Protein AF-A0A4Y2QSP5-F1 (afdb_monomer)

Secondary structure (DSSP, 8-state):
------SS-GGGB-TTT--B--TTTEEEPPHHHHHHHHHHHS-----TTSTTS--EEEGGGGSPP---TTS---PPPS--------------PPP--------------PPPPHHHHHHHHHHHHHHHHHHHHHHHHTTS--

Foldseek 3Di:
DPDDDDPDFLQLAALPPRDGADPVFKDFDDVVNQVVCCLQVVDGPPDCVPRRHHRIHGNVSVDDDPDDPVRDDRDPDPDPDPPPVDDDDDDDDDDDPPPPPDDPDPDDPDDDDPVRVVVVVVVVVVVVVVVVVVVVVVVPPD

Sequence (142 aa):
MAPRGCVISPDNFCFICDEYTVKSQERNISDFVKKVYFAYFKLKLGDQDKPWAPHKVCRRSIGPVPHTSEIPVPHPSSSLDDIRSDSEDGDTLPHQDASSSDFSVDEEPQPFSQSELNNQVRDLGEKELTQFLQRGKSRFLQ

Mean predicted aligned error: 19.17 Å

Structure (mmCIF, N/CA/C/O backbone):
data_AF-A0A4Y2QSP5-F1
#
_entry.id   AF-A0A4Y2QSP5-F1
#
loop_
_atom_site.group_PDB
_atom_site.id
_atom_site.type_symbol
_atom_site.label_atom_id
_atom_site.label_alt_id
_atom_site.label_comp_id
_atom_site.label_asym_id
_atom_site.label_entity_id
_atom_site.label_seq_id
_atom_site.pdbx_PDB_ins_code
_atom_site.Cartn_x
_atom_site.Cartn_y
_atom_site.Cartn_z
_atom_site.occupancy
_atom_site.B_iso_or_equiv
_atom_site.auth_seq_id
_atom_site.auth_comp_id
_atom_site.auth_asym_id
_atom_site.auth_atom_id
_atom_site.pdbx_PDB_model_num
ATOM 1 N N . MET A 1 1 ? 14.867 17.742 -20.351 1.00 57.53 1 MET A N 1
ATOM 2 C CA . MET A 1 1 ? 15.390 16.567 -19.617 1.00 57.53 1 MET A CA 1
ATOM 3 C C . MET A 1 1 ? 14.302 15.506 -19.579 1.00 57.53 1 MET A C 1
ATOM 5 O O . MET A 1 1 ? 13.191 15.852 -19.206 1.00 57.53 1 MET A O 1
ATOM 9 N N . ALA A 1 2 ? 14.581 14.260 -19.968 1.00 62.44 2 ALA A N 1
ATOM 10 C CA . ALA A 1 2 ? 13.648 13.163 -19.704 1.00 62.44 2 ALA A CA 1
ATOM 11 C C . ALA A 1 2 ? 13.689 12.819 -18.201 1.00 62.44 2 ALA A C 1
ATOM 13 O O . ALA A 1 2 ? 14.790 12.794 -17.636 1.00 62.44 2 ALA A O 1
ATOM 14 N N . PRO A 1 3 ? 12.541 12.587 -17.542 1.00 79.44 3 PRO A N 1
ATOM 15 C CA . PRO A 1 3 ? 12.525 12.196 -16.140 1.00 79.44 3 PRO A CA 1
ATOM 16 C C . PRO A 1 3 ? 13.259 10.861 -15.973 1.00 79.44 3 PRO A C 1
ATOM 18 O O . PRO A 1 3 ? 13.065 9.924 -16.749 1.00 79.44 3 PRO A O 1
ATOM 21 N N . ARG A 1 4 ? 14.139 10.781 -14.972 1.00 81.44 4 ARG A N 1
ATOM 22 C CA . ARG A 1 4 ? 14.751 9.514 -14.564 1.00 81.44 4 ARG A CA 1
ATOM 23 C C . ARG A 1 4 ? 13.645 8.700 -13.889 1.00 81.44 4 ARG A C 1
ATOM 25 O O . ARG A 1 4 ? 13.200 9.066 -12.809 1.00 81.44 4 ARG A O 1
ATOM 32 N N . GLY A 1 5 ? 13.148 7.666 -14.563 1.00 79.25 5 GLY A N 1
ATOM 33 C CA . GLY A 1 5 ? 12.150 6.753 -14.007 1.00 79.25 5 GLY A CA 1
ATOM 34 C C . GLY A 1 5 ? 12.810 5.592 -13.267 1.00 79.25 5 GLY A C 1
ATOM 35 O O . GLY A 1 5 ? 13.855 5.101 -13.699 1.00 79.25 5 GLY A O 1
ATOM 36 N N . CYS A 1 6 ? 12.198 5.139 -12.172 1.00 81.50 6 CYS A N 1
ATOM 37 C CA . CYS A 1 6 ? 12.578 3.884 -11.529 1.00 81.50 6 CYS A CA 1
ATOM 38 C C . CYS A 1 6 ? 12.366 2.721 -12.506 1.00 81.50 6 CYS A C 1
ATOM 40 O O . CYS A 1 6 ? 11.297 2.583 -13.097 1.00 81.50 6 CYS A O 1
ATOM 42 N N . VAL A 1 7 ? 13.387 1.877 -12.673 1.00 85.94 7 VAL A N 1
ATOM 43 C CA . VAL A 1 7 ? 13.300 0.667 -13.514 1.00 85.94 7 VAL A CA 1
ATOM 44 C C . VAL A 1 7 ? 12.438 -0.400 -12.838 1.00 85.94 7 VAL A C 1
ATOM 46 O O . VAL A 1 7 ? 11.757 -1.179 -13.502 1.00 85.94 7 VAL A O 1
ATOM 49 N N . ILE A 1 8 ? 12.472 -0.433 -11.506 1.00 86.81 8 ILE A N 1
ATOM 50 C CA . ILE A 1 8 ? 11.723 -1.382 -10.691 1.00 86.81 8 ILE A CA 1
ATOM 51 C C . ILE A 1 8 ? 10.396 -0.732 -10.301 1.00 86.81 8 ILE A C 1
ATOM 53 O O . ILE A 1 8 ? 10.374 0.367 -9.752 1.00 86.81 8 ILE A O 1
ATOM 57 N N . SER A 1 9 ? 9.300 -1.428 -10.598 1.00 90.00 9 SER A N 1
ATOM 58 C CA . SER A 1 9 ? 7.958 -1.020 -10.184 1.00 90.00 9 SER A CA 1
ATOM 59 C C . SER A 1 9 ? 7.822 -1.088 -8.657 1.00 90.00 9 SER A C 1
ATOM 61 O O . SER A 1 9 ? 8.229 -2.106 -8.086 1.00 90.00 9 SER A O 1
ATOM 63 N N . PRO A 1 10 ? 7.214 -0.085 -7.996 1.00 91.12 10 PRO A N 1
ATOM 64 C CA . PRO A 1 10 ? 6.948 -0.141 -6.556 1.00 91.12 10 PRO A CA 1
ATOM 65 C C . PRO A 1 10 ? 5.989 -1.280 -6.186 1.00 91.12 10 PRO A C 1
ATOM 67 O O . PRO A 1 10 ? 6.100 -1.856 -5.111 1.00 91.12 10 PRO A O 1
ATOM 70 N N . ASP A 1 11 ? 5.119 -1.689 -7.111 1.00 92.25 11 ASP A N 1
ATOM 71 C CA . ASP A 1 11 ? 4.184 -2.805 -6.921 1.00 92.25 11 ASP A CA 1
ATOM 72 C C . ASP A 1 11 ? 4.866 -4.177 -6.810 1.00 92.25 11 ASP A C 1
ATOM 74 O O . ASP A 1 11 ? 4.223 -5.144 -6.412 1.00 92.25 11 ASP A O 1
ATOM 78 N N . ASN A 1 12 ? 6.163 -4.270 -7.126 1.00 92.19 12 ASN A N 1
ATOM 79 C CA . ASN A 1 12 ? 6.932 -5.485 -6.868 1.00 92.19 12 ASN A CA 1
ATOM 80 C C . ASN A 1 12 ? 7.164 -5.708 -5.365 1.00 92.19 12 ASN A C 1
ATOM 82 O O . ASN A 1 12 ? 7.559 -6.808 -4.985 1.00 92.19 12 ASN A O 1
ATOM 86 N N . PHE A 1 13 ? 6.951 -4.702 -4.516 1.00 92.44 13 PHE A N 1
ATOM 87 C CA . PHE A 1 13 ? 7.142 -4.780 -3.071 1.00 92.44 13 PHE A CA 1
ATOM 88 C C . PHE A 1 13 ? 5.798 -4.792 -2.339 1.00 92.44 13 PHE A C 1
ATOM 90 O O . PHE A 1 13 ? 4.808 -4.206 -2.779 1.00 92.44 13 PHE A O 1
ATOM 97 N N . CYS A 1 14 ? 5.749 -5.482 -1.203 1.00 92.56 14 CYS A N 1
ATOM 98 C CA . CYS A 1 14 ? 4.577 -5.492 -0.340 1.00 92.56 14 CYS A CA 1
ATOM 99 C C . CYS A 1 14 ? 4.540 -4.217 0.497 1.00 92.56 14 CYS A C 1
ATOM 101 O O . CYS A 1 14 ? 5.457 -3.982 1.271 1.00 92.56 14 CYS A O 1
ATOM 103 N N . PHE A 1 15 ? 3.431 -3.482 0.474 1.00 92.12 15 PHE A N 1
ATOM 104 C CA . PHE A 1 15 ? 3.282 -2.279 1.295 1.00 92.12 15 PHE A CA 1
ATOM 105 C C . PHE A 1 15 ? 3.490 -2.531 2.803 1.00 92.12 15 PHE A C 1
ATOM 107 O O . PHE A 1 15 ? 4.018 -1.685 3.510 1.00 92.12 15 PHE A O 1
ATOM 114 N N . ILE A 1 16 ? 3.051 -3.684 3.321 1.00 89.50 16 ILE A N 1
ATOM 115 C CA . ILE A 1 16 ? 3.047 -3.943 4.773 1.00 89.50 16 ILE A CA 1
ATOM 116 C C . ILE A 1 16 ? 4.408 -4.412 5.288 1.00 89.50 16 ILE A C 1
ATOM 118 O O . ILE A 1 16 ? 4.803 -4.028 6.382 1.00 89.50 16 ILE A O 1
ATOM 122 N N . CYS A 1 17 ? 5.079 -5.302 4.555 1.00 89.81 17 CYS A N 1
ATOM 123 C CA . CYS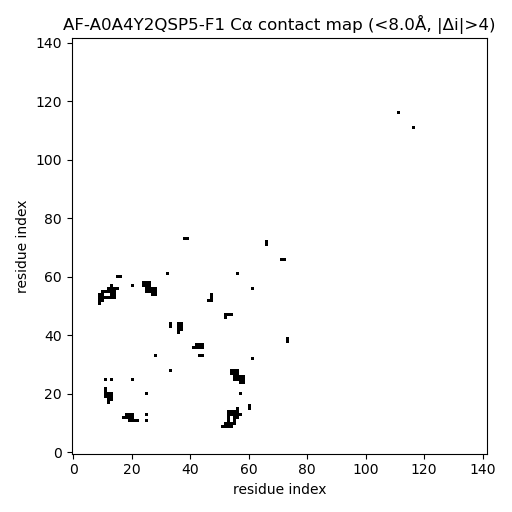 A 1 17 ? 6.322 -5.924 5.021 1.00 89.81 17 CYS A CA 1
ATOM 124 C C . CYS A 1 17 ? 7.563 -5.459 4.258 1.00 89.81 17 CYS A C 1
ATOM 126 O O . CYS A 1 17 ? 8.648 -5.916 4.583 1.00 89.81 17 CYS A O 1
ATOM 128 N N . ASP A 1 18 ? 7.399 -4.605 3.245 1.00 90.19 18 ASP A N 1
ATOM 129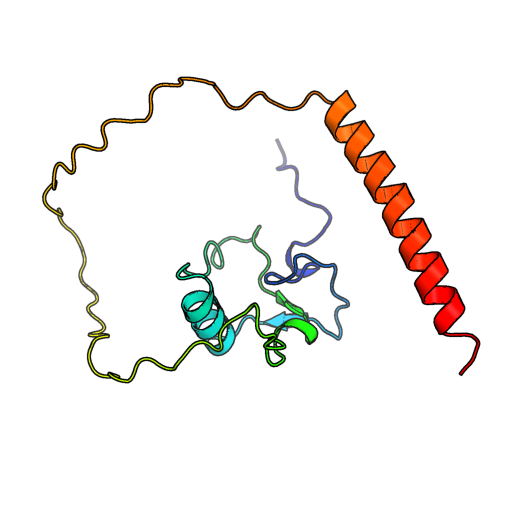 C CA . ASP A 1 18 ? 8.467 -4.060 2.393 1.00 90.19 18 ASP A CA 1
ATOM 130 C C . ASP A 1 18 ? 9.328 -5.122 1.674 1.00 90.19 18 ASP A C 1
ATOM 132 O O . ASP A 1 18 ? 10.393 -4.858 1.126 1.00 90.19 18 ASP A O 1
ATOM 136 N N . GLU A 1 19 ? 8.849 -6.368 1.632 1.00 91.69 19 GLU A N 1
ATOM 137 C CA . GLU A 1 19 ? 9.537 -7.470 0.964 1.00 91.69 19 GLU A CA 1
ATOM 138 C C . GLU A 1 19 ? 9.161 -7.547 -0.517 1.00 91.69 19 GLU A C 1
ATOM 140 O O . GLU A 1 19 ? 8.018 -7.276 -0.905 1.00 91.69 19 GLU A O 1
ATOM 145 N N . TYR A 1 20 ? 10.106 -8.019 -1.336 1.00 91.88 20 TYR A N 1
ATOM 146 C CA . TYR A 1 20 ? 9.845 -8.366 -2.729 1.00 91.88 20 TYR A CA 1
ATOM 147 C C . TYR A 1 20 ? 8.764 -9.447 -2.829 1.00 91.88 20 TYR A C 1
ATOM 149 O O . TYR A 1 20 ? 8.807 -10.491 -2.173 1.00 91.88 20 TYR A O 1
ATOM 157 N N . THR A 1 21 ? 7.805 -9.218 -3.713 1.00 89.69 21 THR A N 1
ATOM 158 C CA . THR A 1 21 ? 6.661 -10.089 -3.932 1.00 89.69 21 THR A CA 1
ATOM 159 C C . THR A 1 21 ? 6.735 -10.740 -5.299 1.00 89.69 21 THR A C 1
ATOM 161 O O . THR A 1 21 ? 7.094 -10.140 -6.308 1.00 89.69 21 THR A O 1
ATOM 164 N N . VAL A 1 22 ? 6.401 -12.027 -5.336 1.00 88.81 22 VAL A N 1
ATOM 165 C CA . VAL A 1 22 ? 6.220 -12.739 -6.599 1.00 88.81 22 VAL A CA 1
ATOM 166 C C . VAL A 1 22 ? 4.828 -12.401 -7.126 1.00 88.81 22 VAL A C 1
ATOM 168 O O . VAL A 1 22 ? 3.866 -12.492 -6.364 1.00 88.81 22 VAL A O 1
ATOM 171 N N . LYS A 1 23 ? 4.692 -12.132 -8.430 1.00 84.94 23 LYS A N 1
ATOM 172 C CA . LYS A 1 23 ? 3.418 -11.756 -9.082 1.00 84.94 23 LYS A CA 1
ATOM 173 C C . LYS A 1 23 ? 2.206 -12.625 -8.721 1.00 84.94 23 LYS A C 1
ATOM 175 O O . LYS A 1 23 ? 1.083 -12.141 -8.675 1.00 84.94 23 LYS A O 1
ATOM 180 N N . SER A 1 24 ? 2.402 -13.918 -8.455 1.00 83.88 24 SER A N 1
ATOM 181 C CA . SER A 1 24 ? 1.320 -14.836 -8.055 1.00 83.88 24 SER A CA 1
ATOM 182 C C . SER A 1 24 ? 0.797 -14.612 -6.627 1.00 83.88 24 SER A C 1
ATOM 184 O O . SER A 1 24 ? -0.278 -15.100 -6.274 1.00 83.88 24 SER A O 1
ATOM 186 N N . GLN A 1 25 ? 1.562 -13.907 -5.794 1.00 85.12 25 GLN A N 1
ATOM 187 C CA . GLN A 1 25 ? 1.255 -13.606 -4.397 1.00 85.12 25 GLN A CA 1
ATOM 188 C C . GLN A 1 25 ? 0.822 -12.154 -4.169 1.00 85.12 25 GLN A C 1
ATOM 190 O O . GLN A 1 25 ? 0.333 -11.862 -3.075 1.00 85.12 25 GLN A O 1
ATOM 195 N N . GLU A 1 26 ? 0.977 -11.281 -5.166 1.00 90.19 26 GLU A N 1
ATOM 196 C CA . GLU A 1 26 ? 0.521 -9.891 -5.137 1.00 90.19 26 GLU A CA 1
ATOM 197 C C . GLU A 1 26 ? -1.008 -9.806 -5.060 1.00 90.19 26 GLU A C 1
ATOM 199 O O . GLU A 1 26 ? -1.751 -10.512 -5.751 1.00 90.19 26 GLU A O 1
ATOM 204 N N . ARG A 1 27 ? -1.500 -8.914 -4.205 1.00 92.12 27 ARG A N 1
ATOM 205 C CA . ARG A 1 27 ? -2.919 -8.598 -4.031 1.00 92.12 27 ARG A CA 1
ATOM 206 C C . ARG A 1 27 ? -3.081 -7.090 -3.934 1.00 92.12 27 ARG A C 1
ATOM 208 O O . ARG A 1 27 ? -2.205 -6.413 -3.414 1.00 92.12 27 ARG A O 1
ATOM 215 N N . ASN A 1 28 ? -4.214 -6.570 -4.398 1.00 92.62 28 ASN A N 1
ATOM 216 C CA . ASN A 1 28 ? -4.557 -5.170 -4.156 1.00 92.62 28 ASN A CA 1
ATOM 217 C C . ASN A 1 28 ? -4.794 -4.936 -2.664 1.00 92.62 28 ASN A C 1
ATOM 219 O O . ASN A 1 28 ? -5.319 -5.807 -1.962 1.00 92.62 28 ASN A O 1
ATOM 223 N N . ILE A 1 29 ? -4.467 -3.734 -2.207 1.00 92.00 29 ILE A N 1
ATOM 224 C CA . ILE A 1 29 ? -4.791 -3.308 -0.853 1.00 92.00 29 ILE A CA 1
ATOM 225 C C . ILE A 1 29 ? -6.308 -3.145 -0.725 1.00 92.00 29 ILE A C 1
ATOM 227 O O . ILE A 1 29 ? -6.924 -2.318 -1.393 1.00 92.00 29 ILE A O 1
ATOM 231 N N . SER A 1 30 ? -6.914 -3.955 0.142 1.00 91.25 30 SER A N 1
ATOM 232 C CA . SER A 1 30 ? -8.351 -3.905 0.425 1.00 91.25 30 SER A CA 1
ATOM 233 C C . SER A 1 30 ? -8.669 -2.940 1.567 1.00 91.25 30 SER A C 1
ATOM 235 O O . SER A 1 30 ? -7.810 -2.622 2.391 1.00 91.25 30 SER A O 1
ATOM 237 N N . ASP A 1 31 ? -9.931 -2.527 1.685 1.00 90.38 31 ASP A N 1
ATOM 238 C CA . ASP A 1 31 ? -10.364 -1.693 2.813 1.00 90.38 31 ASP A CA 1
ATOM 239 C C . ASP A 1 31 ? -10.227 -2.406 4.161 1.00 90.38 31 ASP A C 1
ATOM 241 O O . ASP A 1 31 ? -9.990 -1.759 5.178 1.00 90.38 31 ASP A O 1
ATOM 245 N N . PHE A 1 32 ? -10.306 -3.740 4.178 1.00 89.50 32 PHE A N 1
ATOM 246 C CA . PHE A 1 32 ? -9.999 -4.527 5.370 1.00 89.50 32 PHE A CA 1
ATOM 247 C C . PHE A 1 32 ? -8.561 -4.283 5.840 1.00 89.50 32 PHE A C 1
ATOM 249 O O . PHE A 1 32 ? -8.339 -3.985 7.011 1.00 89.50 32 PHE A O 1
ATOM 256 N N . VAL A 1 33 ? -7.597 -4.328 4.917 1.00 88.62 33 VAL A N 1
ATOM 257 C CA . VAL A 1 33 ? -6.186 -4.058 5.222 1.00 88.62 33 VAL A CA 1
ATOM 258 C C . VAL A 1 33 ? -6.005 -2.634 5.743 1.00 88.62 33 VAL A C 1
ATOM 260 O O . VAL A 1 33 ? -5.361 -2.451 6.772 1.00 88.62 33 VAL A O 1
ATOM 263 N N . LYS A 1 34 ? -6.628 -1.634 5.103 1.00 89.38 34 LYS A N 1
ATOM 264 C CA . LYS A 1 34 ? -6.581 -0.236 5.571 1.00 89.38 34 LYS A CA 1
ATOM 265 C C . LYS A 1 34 ? -7.112 -0.096 7.002 1.00 89.38 34 LYS A C 1
ATOM 267 O O . LYS A 1 34 ? -6.497 0.587 7.817 1.00 89.38 34 LYS A O 1
ATOM 272 N N . LYS A 1 35 ? -8.232 -0.759 7.318 1.00 88.81 35 LYS A N 1
ATOM 273 C CA . LYS A 1 35 ? -8.848 -0.741 8.654 1.00 88.81 35 LYS A CA 1
ATOM 274 C C . LYS A 1 35 ? -7.955 -1.386 9.708 1.00 88.81 35 LYS A C 1
ATOM 276 O O . LYS A 1 35 ? -7.756 -0.792 10.761 1.00 88.81 35 LYS A O 1
ATOM 281 N N . VAL A 1 36 ? -7.408 -2.571 9.433 1.00 86.44 36 VAL A N 1
ATOM 282 C CA . VAL A 1 36 ? -6.526 -3.278 10.377 1.00 86.44 36 VAL A CA 1
ATOM 283 C C . VAL A 1 36 ? -5.222 -2.510 10.588 1.00 86.44 36 VAL A C 1
ATOM 285 O O . VAL A 1 36 ? -4.791 -2.351 11.727 1.00 86.44 36 VAL A O 1
ATOM 288 N N . TYR A 1 37 ? -4.639 -1.968 9.516 1.00 87.69 37 TYR A N 1
ATOM 289 C CA . TYR A 1 37 ? -3.450 -1.121 9.587 1.00 87.69 37 TYR A CA 1
ATOM 290 C C . TYR A 1 37 ? -3.691 0.100 10.483 1.00 87.69 37 TYR A C 1
ATOM 292 O O . TYR A 1 37 ? -2.944 0.331 11.431 1.00 87.69 37 TYR A O 1
ATOM 300 N N . PHE A 1 38 ? -4.789 0.827 10.258 1.00 88.12 38 PHE A N 1
ATOM 301 C CA . PHE A 1 38 ? -5.163 1.959 11.103 1.00 88.12 38 PHE A CA 1
ATOM 302 C C . PHE A 1 38 ? -5.450 1.540 12.550 1.00 88.12 38 PHE A C 1
ATOM 304 O O . PHE A 1 38 ? -5.038 2.223 13.482 1.00 88.12 38 PHE A O 1
ATOM 311 N N . ALA A 1 39 ? -6.124 0.410 12.770 1.00 86.56 39 ALA A N 1
ATOM 312 C CA . ALA A 1 39 ? -6.419 -0.069 14.115 1.00 86.56 39 ALA A CA 1
ATOM 313 C C . ALA A 1 39 ? -5.142 -0.354 14.922 1.00 86.56 39 ALA A C 1
ATOM 315 O O . ALA A 1 39 ? -5.095 0.010 16.100 1.00 86.56 39 ALA A O 1
ATOM 316 N N . TYR A 1 40 ? -4.134 -0.957 14.278 1.00 84.88 40 TYR A N 1
ATOM 317 C CA . TYR A 1 40 ? -2.866 -1.357 14.888 1.00 84.88 40 TYR A CA 1
ATOM 318 C C . TYR A 1 40 ? -1.887 -0.186 15.051 1.00 84.88 40 TYR A C 1
ATOM 320 O O . TYR A 1 40 ? -1.409 0.063 16.151 1.00 84.88 40 TYR A O 1
ATOM 328 N N . PHE A 1 41 ? -1.620 0.565 13.979 1.00 86.50 41 PHE A N 1
ATOM 329 C CA . PHE A 1 41 ? -0.606 1.628 13.970 1.00 86.50 41 PHE A CA 1
ATOM 330 C C . PHE A 1 41 ? -1.157 3.016 14.315 1.00 86.50 41 PHE A C 1
ATOM 332 O O . PHE A 1 41 ? -0.380 3.953 14.468 1.00 86.50 41 PHE A O 1
ATOM 339 N N . LYS A 1 42 ? -2.488 3.184 14.375 1.00 86.44 42 LYS A N 1
ATOM 340 C CA . LYS A 1 42 ? -3.165 4.497 14.469 1.00 86.44 42 LYS A CA 1
ATOM 341 C C . LYS A 1 42 ?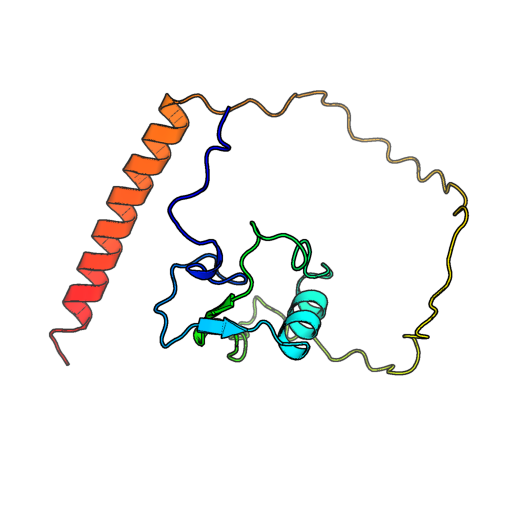 -2.763 5.471 13.354 1.00 86.44 42 LYS A C 1
ATOM 343 O O . LYS A 1 42 ? -2.947 6.677 13.476 1.00 86.44 42 LYS A O 1
ATOM 348 N N . LEU A 1 43 ? -2.271 4.932 12.236 1.00 90.12 43 LEU A N 1
ATOM 349 C CA . LEU A 1 43 ? -1.786 5.673 11.080 1.00 90.12 43 LEU A CA 1
ATOM 350 C C . LEU A 1 43 ? -2.646 5.345 9.859 1.00 90.12 43 LEU A C 1
ATOM 352 O O . LEU A 1 43 ? -2.940 4.180 9.585 1.00 90.12 43 LEU A O 1
ATOM 356 N N . LYS A 1 44 ? -3.074 6.373 9.121 1.00 89.19 44 LYS A N 1
ATOM 357 C CA . LYS A 1 44 ? -3.782 6.169 7.853 1.00 89.19 44 LYS A CA 1
ATOM 358 C C . LYS A 1 44 ? -2.800 5.662 6.800 1.00 89.19 44 LYS A C 1
ATOM 360 O O . LYS A 1 44 ? -1.662 6.113 6.735 1.00 89.19 44 LYS A O 1
ATOM 365 N N . LEU A 1 45 ? -3.265 4.741 5.962 1.00 89.88 45 LEU A N 1
ATOM 366 C CA . LEU A 1 45 ? -2.506 4.271 4.812 1.00 89.88 45 LEU A CA 1
ATOM 367 C C . LEU A 1 45 ? -2.350 5.422 3.804 1.00 89.88 45 LEU A C 1
ATOM 369 O O . LEU A 1 45 ? -3.320 5.783 3.136 1.00 89.88 45 LEU A O 1
ATOM 373 N N . GLY A 1 46 ? -1.169 6.037 3.775 1.00 86.06 46 GLY A N 1
ATOM 374 C CA . GLY A 1 46 ? -0.876 7.228 2.979 1.00 86.06 46 GLY A CA 1
ATOM 375 C C . GLY A 1 46 ? -0.411 6.924 1.557 1.00 86.06 46 GLY A C 1
ATOM 376 O O . GLY A 1 46 ? -0.063 5.788 1.233 1.00 86.06 46 GLY A O 1
ATOM 377 N N . ASP A 1 47 ? -0.430 7.967 0.723 1.00 88.62 47 ASP A N 1
ATOM 378 C CA . ASP A 1 47 ? 0.193 8.041 -0.607 1.00 88.62 47 ASP A CA 1
ATOM 379 C C . ASP A 1 47 ? -0.250 6.986 -1.631 1.00 88.62 47 ASP A C 1
ATOM 381 O O . ASP A 1 47 ? 0.370 6.824 -2.676 1.00 88.62 47 ASP A O 1
ATOM 385 N N . GLN A 1 48 ? -1.365 6.299 -1.382 1.00 88.50 48 GLN A N 1
ATOM 386 C CA . GLN A 1 48 ? -1.947 5.311 -2.302 1.00 88.50 48 GLN A CA 1
ATOM 387 C C . GLN A 1 48 ? -2.542 5.931 -3.579 1.00 88.50 48 GLN A C 1
ATOM 389 O O . GLN A 1 48 ? -2.987 5.210 -4.467 1.00 88.50 48 GLN A O 1
ATOM 394 N N . ASP A 1 49 ? -2.600 7.261 -3.669 1.00 89.00 49 ASP A N 1
ATOM 395 C CA . ASP A 1 49 ? -2.877 8.014 -4.895 1.00 89.00 49 ASP A CA 1
ATOM 396 C C . ASP A 1 49 ? -1.606 8.283 -5.719 1.00 89.00 49 ASP A C 1
ATOM 398 O O . ASP A 1 49 ? -1.680 8.762 -6.855 1.00 89.00 49 ASP A O 1
ATOM 402 N N . LYS A 1 50 ? -0.425 8.002 -5.159 1.00 89.31 50 LYS A N 1
ATOM 403 C CA . LYS A 1 50 ? 0.858 8.321 -5.771 1.00 89.31 50 LYS A CA 1
ATOM 404 C C . LYS A 1 50 ? 1.433 7.114 -6.509 1.00 89.31 50 LYS A C 1
ATOM 406 O O . LYS A 1 50 ? 1.604 6.056 -5.916 1.00 89.31 50 LYS A O 1
ATOM 411 N N . PRO A 1 51 ? 1.892 7.274 -7.764 1.00 87.94 51 PRO A N 1
ATOM 412 C CA . PRO A 1 51 ? 2.411 6.160 -8.562 1.00 87.94 51 PRO A CA 1
ATOM 413 C C . PRO A 1 51 ? 3.725 5.569 -8.034 1.00 87.94 51 PRO A C 1
ATOM 415 O O . PRO A 1 51 ? 4.132 4.506 -8.491 1.00 87.94 51 PRO A O 1
ATOM 418 N N . TRP A 1 52 ? 4.416 6.264 -7.128 1.00 88.06 52 TRP A N 1
ATOM 419 C CA . TRP A 1 52 ? 5.649 5.788 -6.502 1.00 88.06 52 TRP A CA 1
ATOM 420 C C . TRP A 1 52 ? 5.394 4.909 -5.272 1.00 88.06 52 TRP A C 1
ATOM 422 O O . TRP A 1 52 ? 6.313 4.216 -4.840 1.00 88.06 52 TRP A O 1
ATOM 432 N N . ALA A 1 53 ? 4.184 4.924 -4.708 1.00 90.62 53 ALA A N 1
ATOM 433 C CA . ALA A 1 53 ? 3.847 4.103 -3.556 1.00 90.62 53 ALA A CA 1
ATOM 434 C C . ALA A 1 53 ? 3.539 2.661 -3.996 1.00 90.62 53 ALA A C 1
ATOM 436 O O . ALA A 1 53 ? 2.998 2.453 -5.084 1.00 90.62 53 ALA A O 1
ATOM 437 N N . PRO A 1 54 ? 3.849 1.640 -3.182 1.00 92.12 54 PRO A N 1
ATOM 438 C CA . PRO A 1 54 ? 3.378 0.286 -3.443 1.00 92.12 54 PRO A CA 1
ATOM 439 C C . PRO A 1 54 ? 1.853 0.200 -3.299 1.00 92.12 54 PRO A C 1
ATOM 441 O O . PRO A 1 54 ? 1.300 0.545 -2.254 1.00 92.12 54 PRO A O 1
ATOM 444 N N . HIS A 1 55 ? 1.165 -0.324 -4.315 1.00 93.31 55 HIS A N 1
ATOM 445 C CA . HIS A 1 55 ? -0.292 -0.544 -4.289 1.00 93.31 55 HIS A CA 1
ATOM 446 C C . HIS A 1 55 ? -0.655 -2.014 -4.060 1.00 93.31 55 HIS A C 1
ATOM 448 O O . HIS A 1 55 ? -1.813 -2.432 -4.218 1.00 93.31 55 HIS A O 1
ATOM 454 N N . LYS A 1 56 ? 0.347 -2.830 -3.724 1.00 93.31 56 LYS A N 1
ATOM 455 C CA . LYS A 1 56 ? 0.222 -4.274 -3.559 1.00 93.31 56 LYS A CA 1
ATOM 456 C C . LYS A 1 56 ? 0.618 -4.706 -2.161 1.00 93.31 56 LYS A C 1
ATOM 458 O O . LYS A 1 56 ? 1.493 -4.139 -1.517 1.00 93.31 56 LYS A O 1
ATOM 463 N N . VAL A 1 57 ? -0.027 -5.769 -1.706 1.00 93.56 57 VAL A N 1
ATOM 464 C CA . VAL A 1 57 ? 0.337 -6.516 -0.503 1.00 93.56 57 VAL A CA 1
ATOM 465 C C . VAL A 1 57 ? 0.537 -7.980 -0.858 1.00 93.56 57 VAL A C 1
ATOM 467 O O . VAL A 1 57 ? -0.140 -8.522 -1.734 1.00 93.56 57 VAL A O 1
ATOM 470 N N . CYS A 1 58 ? 1.472 -8.640 -0.182 1.00 91.88 58 CYS A N 1
ATOM 471 C CA . CYS A 1 58 ? 1.698 -10.065 -0.355 1.00 91.88 58 CYS A CA 1
ATOM 472 C C . CYS A 1 58 ? 0.634 -10.884 0.386 1.00 91.88 58 CYS A C 1
ATOM 474 O O . CYS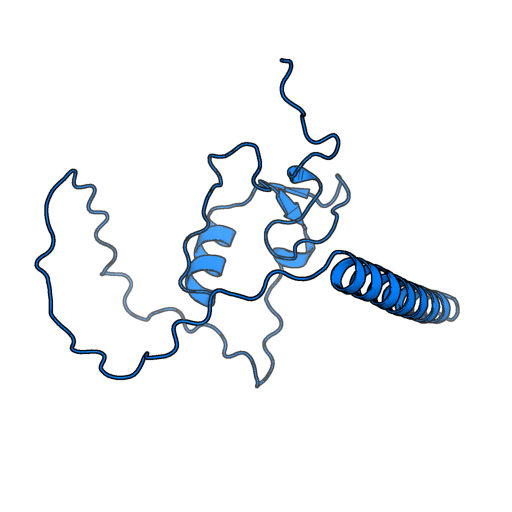 A 1 58 ? 0.058 -10.466 1.388 1.00 91.88 58 CYS A O 1
ATOM 476 N N . ARG A 1 59 ? 0.403 -12.125 -0.049 1.00 87.12 59 ARG A N 1
ATOM 477 C CA . ARG A 1 59 ? -0.524 -13.043 0.639 1.00 87.12 59 ARG A CA 1
ATOM 478 C C . ARG A 1 59 ? -0.171 -13.276 2.119 1.00 87.12 59 ARG A C 1
ATOM 480 O O . ARG A 1 59 ? -1.057 -13.613 2.899 1.00 87.12 59 ARG A O 1
ATOM 487 N N . ARG A 1 60 ? 1.103 -13.124 2.503 1.00 85.06 60 ARG A N 1
ATOM 488 C CA . ARG A 1 60 ? 1.582 -13.348 3.876 1.00 85.06 60 ARG A CA 1
ATOM 489 C C . ARG A 1 60 ? 1.025 -12.323 4.863 1.00 85.06 60 ARG A C 1
ATOM 491 O O . ARG A 1 60 ? 0.694 -12.709 5.977 1.00 85.06 60 ARG A O 1
ATOM 498 N N . SER A 1 61 ? 0.890 -11.065 4.448 1.00 82.00 61 SER A N 1
ATOM 499 C CA . SER A 1 61 ? 0.468 -9.952 5.307 1.00 82.00 61 SER A CA 1
ATOM 500 C C . SER A 1 61 ? -1.050 -9.822 5.466 1.00 82.00 61 SER A C 1
ATOM 502 O O . SER A 1 61 ? -1.521 -9.040 6.281 1.00 82.00 61 SER A O 1
ATOM 504 N N . ILE A 1 62 ? -1.826 -10.612 4.716 1.00 76.88 62 ILE A N 1
ATOM 505 C CA . ILE A 1 62 ? -3.295 -10.673 4.817 1.00 76.88 62 ILE A CA 1
ATOM 506 C C . ILE A 1 62 ? -3.736 -11.669 5.913 1.00 76.88 62 ILE A C 1
ATOM 508 O O . ILE A 1 62 ? -4.906 -11.714 6.287 1.00 76.88 62 ILE A O 1
ATOM 512 N N . GLY A 1 63 ? -2.813 -12.492 6.421 1.00 71.44 63 GLY A N 1
ATOM 513 C CA . GLY A 1 63 ? -3.093 -13.459 7.481 1.00 71.44 63 GLY A CA 1
ATOM 514 C C . GLY A 1 63 ? -3.271 -12.810 8.860 1.00 71.44 63 GLY A C 1
ATOM 515 O O . GLY A 1 63 ? -2.873 -11.663 9.058 1.00 71.44 63 GLY A O 1
ATOM 516 N N . PRO A 1 64 ? -3.840 -13.543 9.835 1.00 64.38 64 PRO A N 1
ATOM 517 C CA . PRO A 1 64 ? -3.896 -13.088 11.218 1.00 64.38 64 PRO A CA 1
ATOM 518 C C . PRO A 1 64 ? -2.489 -12.760 11.715 1.00 64.38 64 PRO A C 1
ATOM 520 O O . PRO A 1 64 ? -1.572 -13.568 11.544 1.00 64.38 64 PRO A O 1
ATOM 523 N N . VAL A 1 65 ? -2.324 -11.597 12.345 1.00 63.91 65 VAL A N 1
ATOM 524 C CA . VAL A 1 65 ? -1.076 -11.269 13.036 1.00 63.91 65 VAL A CA 1
ATOM 525 C C . VAL A 1 65 ? -0.912 -12.279 14.176 1.00 63.91 65 VAL A C 1
ATOM 527 O O . VAL A 1 65 ? -1.833 -12.401 14.996 1.00 63.91 65 VAL A O 1
ATOM 530 N N . PRO A 1 66 ? 0.200 -13.037 14.232 1.00 58.72 66 PRO A N 1
ATOM 531 C CA . PRO A 1 66 ? 0.464 -13.920 15.354 1.00 58.72 66 PRO A CA 1
ATOM 532 C C . PRO A 1 66 ? 0.587 -13.064 16.614 1.00 58.72 66 PRO A C 1
ATOM 534 O O . PRO A 1 66 ? 1.509 -12.268 16.760 1.00 58.72 66 PRO A O 1
ATOM 537 N N . HIS A 1 67 ? -0.389 -13.206 17.498 1.00 59.50 67 HIS A N 1
ATOM 538 C CA . HIS A 1 67 ? -0.417 -12.555 18.796 1.00 59.50 67 HIS A CA 1
ATOM 539 C C . HIS A 1 67 ? 0.478 -13.363 19.733 1.00 59.50 67 HIS A C 1
ATOM 541 O O . HIS A 1 67 ? 0.240 -14.547 19.979 1.00 59.50 67 HIS A O 1
ATOM 547 N N . THR A 1 68 ? 1.536 -12.726 20.218 1.00 55.56 68 THR A N 1
ATOM 548 C CA . THR A 1 68 ? 2.353 -13.201 21.336 1.00 55.56 68 THR A CA 1
ATOM 549 C C . THR A 1 68 ? 2.047 -12.323 22.547 1.00 55.56 68 THR A C 1
ATOM 551 O O . THR A 1 68 ? 1.433 -11.268 22.405 1.00 55.56 68 THR A O 1
ATOM 554 N N . SER A 1 69 ? 2.467 -12.727 23.746 1.00 59.47 69 SER A N 1
ATOM 555 C CA . SER A 1 69 ? 2.263 -11.953 24.983 1.00 59.47 69 SER A CA 1
ATOM 556 C C . SER A 1 69 ? 2.769 -10.500 24.901 1.00 59.47 69 SER A C 1
ATOM 558 O O . SER A 1 69 ? 2.312 -9.655 25.661 1.00 59.47 69 SER A O 1
ATOM 560 N N . GLU A 1 70 ? 3.679 -10.220 23.961 1.00 60.34 70 GLU A N 1
ATOM 561 C CA . GLU A 1 70 ? 4.296 -8.914 23.698 1.00 60.34 70 GLU A CA 1
ATOM 562 C C . GLU A 1 70 ? 3.482 -8.024 22.731 1.00 60.34 70 GLU A C 1
ATOM 564 O O . GLU A 1 70 ? 3.734 -6.825 22.644 1.00 60.34 70 GLU A O 1
ATOM 569 N N . ILE A 1 71 ? 2.515 -8.581 21.984 1.00 61.28 71 ILE A N 1
ATOM 570 C CA . ILE A 1 71 ? 1.672 -7.848 21.020 1.00 61.28 71 ILE A CA 1
ATOM 571 C C . ILE A 1 71 ? 0.201 -8.054 21.409 1.00 61.28 71 ILE A C 1
ATOM 573 O O . ILE A 1 71 ? -0.407 -9.057 21.014 1.00 61.28 71 ILE A O 1
ATOM 577 N N . PRO A 1 72 ? -0.392 -7.127 22.185 1.00 57.56 72 PRO A N 1
ATOM 578 C CA . PRO A 1 72 ? -1.776 -7.237 22.619 1.00 57.56 72 PRO A CA 1
ATOM 579 C C . PRO A 1 72 ? -2.722 -7.324 21.422 1.00 57.56 72 PRO A C 1
ATOM 581 O O . PRO A 1 72 ? -2.609 -6.563 20.459 1.00 57.56 72 PRO A O 1
ATOM 584 N N . VAL A 1 73 ? -3.679 -8.250 21.490 1.00 58.34 73 VAL A N 1
ATOM 585 C CA . VAL A 1 73 ? -4.756 -8.346 20.500 1.00 58.34 73 VAL A CA 1
ATOM 586 C C . VAL A 1 73 ? -5.484 -7.000 20.464 1.00 58.34 73 VAL A C 1
ATOM 588 O O . VAL A 1 73 ? -5.951 -6.561 21.516 1.00 58.34 73 VAL A O 1
ATOM 591 N N . PRO A 1 74 ? -5.628 -6.346 19.295 1.00 58.59 74 PRO A N 1
ATOM 592 C CA . PRO A 1 74 ? -6.432 -5.140 19.195 1.00 58.59 74 PRO A CA 1
ATOM 593 C C . PRO A 1 74 ? -7.866 -5.475 19.604 1.00 58.59 74 PRO A C 1
ATOM 595 O O . PRO A 1 74 ? -8.583 -6.183 18.895 1.00 58.59 74 PRO A O 1
ATOM 598 N N . HIS A 1 75 ? -8.271 -5.011 20.781 1.00 54.66 75 HIS A N 1
ATOM 599 C CA . HIS A 1 75 ? -9.636 -5.178 21.250 1.00 54.66 75 HIS A CA 1
ATOM 600 C C . HIS A 1 75 ? -10.536 -4.341 20.329 1.00 54.66 75 HIS A C 1
ATOM 602 O O . HIS A 1 75 ? -10.267 -3.144 20.169 1.00 54.66 75 HIS A O 1
ATOM 608 N N . PRO A 1 76 ? -11.564 -4.928 19.686 1.00 49.22 76 PRO A N 1
ATOM 609 C CA . PRO A 1 76 ? -12.531 -4.135 18.942 1.00 49.22 76 PRO A CA 1
ATOM 610 C C . PRO A 1 76 ? -13.124 -3.098 19.897 1.00 49.22 76 PRO A C 1
ATOM 612 O O . PRO A 1 76 ? -13.570 -3.446 20.991 1.00 49.22 76 PRO A O 1
ATOM 615 N N . SER A 1 77 ? -13.072 -1.822 19.511 1.00 48.84 77 SER A N 1
ATOM 616 C CA . SER A 1 77 ? -13.663 -0.740 20.294 1.00 48.84 77 SER A CA 1
ATOM 617 C C . SER A 1 77 ? -15.151 -1.028 20.472 1.00 48.84 77 SER A C 1
ATOM 619 O O . SER A 1 77 ? -15.881 -1.188 19.496 1.00 48.84 77 SER A O 1
ATOM 621 N N . SER A 1 78 ? -15.591 -1.135 21.720 1.00 54.03 78 SER A N 1
ATOM 622 C CA . SER A 1 78 ? -16.945 -1.539 22.102 1.00 54.03 78 SER A CA 1
ATOM 623 C C . SER A 1 78 ? -18.033 -0.493 21.815 1.00 54.03 78 SER A C 1
ATOM 625 O O . SER A 1 78 ? -19.200 -0.787 22.054 1.00 54.03 78 SER A O 1
ATOM 627 N N . SER A 1 79 ? -17.702 0.682 21.265 1.00 50.56 79 SER A N 1
ATOM 628 C CA . SER A 1 79 ? -18.680 1.632 20.719 1.00 50.56 79 SER A CA 1
ATOM 629 C C . SER A 1 79 ? -18.491 1.779 19.206 1.00 50.56 79 SER A C 1
ATOM 631 O O . SER A 1 79 ? -17.446 2.209 18.722 1.00 50.56 79 SER A O 1
ATOM 633 N N . LEU A 1 80 ? -19.509 1.379 18.442 1.00 51.97 80 LEU A N 1
ATOM 634 C CA . LEU A 1 80 ? -19.570 1.500 16.981 1.00 51.97 80 LEU A CA 1
ATOM 635 C C . LEU A 1 80 ? -20.382 2.729 16.531 1.00 51.97 80 LEU A C 1
ATOM 637 O O . LEU A 1 80 ? -20.841 2.761 15.394 1.00 51.97 80 LEU A O 1
ATOM 641 N N . ASP A 1 81 ? -20.533 3.743 17.387 1.00 52.44 81 ASP A N 1
ATOM 642 C CA . ASP A 1 81 ? -21.407 4.894 17.108 1.00 52.44 81 ASP A CA 1
ATOM 643 C C . ASP A 1 81 ? -20.667 6.221 16.830 1.00 52.44 81 ASP A C 1
ATOM 645 O O . ASP A 1 81 ? -21.277 7.145 16.302 1.00 52.44 81 ASP A O 1
ATOM 649 N N . ASP A 1 82 ? -19.349 6.318 17.051 1.00 53.69 82 ASP A N 1
ATOM 650 C CA . ASP A 1 82 ? -18.603 7.588 16.905 1.00 53.69 82 ASP A CA 1
ATOM 651 C C . ASP A 1 82 ? -17.646 7.630 15.703 1.00 53.69 82 ASP A C 1
ATOM 653 O O . ASP A 1 82 ? -16.518 8.114 15.784 1.00 53.69 82 ASP A O 1
ATOM 657 N N . ILE A 1 83 ? -18.087 7.158 14.536 1.00 55.19 83 ILE A N 1
ATOM 658 C CA . ILE A 1 83 ? -17.522 7.661 13.275 1.00 55.19 83 ILE A CA 1
ATOM 659 C C . ILE A 1 83 ? -18.668 8.243 12.464 1.00 55.19 83 ILE A C 1
ATOM 661 O O . ILE A 1 83 ? -19.105 7.689 11.453 1.00 55.19 83 ILE A O 1
ATOM 665 N N . ARG A 1 84 ? -19.163 9.395 12.929 1.00 51.84 84 ARG A N 1
ATOM 666 C CA . ARG A 1 84 ? -19.901 10.317 12.072 1.00 51.84 84 ARG A CA 1
ATOM 667 C C . ARG A 1 84 ? -18.997 10.591 10.873 1.00 51.84 84 ARG A C 1
ATOM 669 O O . ARG A 1 84 ? -17.929 11.183 11.007 1.00 51.84 84 ARG A O 1
ATOM 676 N N . SER A 1 85 ? -19.387 10.063 9.717 1.00 64.00 85 SER A N 1
ATOM 677 C CA . SER A 1 85 ? -18.774 10.406 8.439 1.00 64.00 85 SER A CA 1
ATOM 678 C C . SER A 1 85 ? -19.154 11.850 8.133 1.00 64.00 85 SER A C 1
ATOM 680 O O . SER A 1 85 ? -20.122 12.070 7.414 1.00 64.00 85 SER A O 1
ATOM 682 N N . ASP A 1 86 ? -18.460 12.819 8.729 1.00 50.12 86 ASP A N 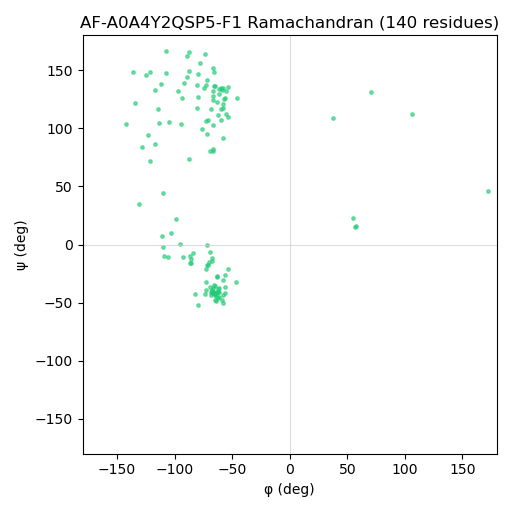1
ATOM 683 C CA . ASP A 1 86 ? -18.614 14.217 8.339 1.00 50.12 86 ASP A CA 1
ATOM 684 C C . ASP A 1 86 ? -17.545 14.566 7.312 1.00 50.12 86 ASP A C 1
ATOM 686 O O . ASP A 1 86 ? -16.351 14.684 7.587 1.00 50.12 86 ASP A O 1
ATOM 690 N N . SER A 1 87 ? -18.021 14.626 6.078 1.00 67.25 87 SER A N 1
ATOM 691 C CA . SER A 1 87 ? -17.428 15.410 5.015 1.00 67.25 87 SER A CA 1
ATOM 692 C C . SER A 1 87 ? -17.737 16.874 5.322 1.00 67.25 87 SER A C 1
ATOM 694 O O . SER A 1 87 ? -18.869 17.288 5.090 1.00 67.25 87 SER A O 1
ATOM 696 N N . GLU A 1 88 ? -16.749 17.650 5.766 1.00 52.59 88 GLU A N 1
ATOM 697 C CA . GLU A 1 88 ? -16.817 19.115 5.738 1.00 52.59 88 GLU A CA 1
ATOM 698 C C . GLU A 1 88 ? -15.503 19.709 5.203 1.00 52.59 88 GLU A C 1
ATOM 700 O O . GLU A 1 88 ? -14.405 19.444 5.699 1.00 52.59 88 GLU A O 1
ATOM 705 N N . ASP A 1 89 ? -15.662 20.467 4.118 1.00 59.75 89 ASP A N 1
ATOM 706 C CA . ASP A 1 89 ? -14.761 21.483 3.589 1.00 59.75 89 ASP A CA 1
ATOM 707 C C . ASP A 1 89 ? -14.409 22.515 4.672 1.00 59.75 89 ASP A C 1
ATOM 709 O O . ASP A 1 89 ? -15.307 23.043 5.315 1.00 59.75 89 ASP A O 1
ATOM 713 N N . GLY A 1 90 ? -13.126 22.874 4.767 1.00 53.66 90 GLY A N 1
ATOM 714 C CA . GLY A 1 90 ? -12.677 24.204 5.190 1.00 53.66 90 GLY A CA 1
ATOM 715 C C . GLY A 1 90 ? -12.858 24.630 6.659 1.00 53.66 90 GLY A C 1
ATOM 716 O O . GLY A 1 90 ? -13.951 24.673 7.200 1.00 53.66 90 GLY A O 1
ATOM 717 N N . ASP A 1 91 ? -11.753 25.147 7.201 1.00 47.53 91 ASP A N 1
ATOM 718 C CA . ASP A 1 91 ? -11.671 26.220 8.207 1.00 47.53 91 ASP A CA 1
ATOM 719 C C . ASP A 1 91 ? -11.309 25.859 9.672 1.00 47.53 91 ASP A C 1
ATOM 721 O O . ASP A 1 91 ? -12.034 25.213 10.419 1.00 47.53 91 ASP A O 1
ATOM 725 N N . THR A 1 92 ? -10.109 26.340 10.024 1.00 50.53 92 THR A N 1
ATOM 726 C CA . THR A 1 92 ? -9.533 26.760 11.315 1.00 50.53 92 THR A CA 1
ATOM 727 C C . THR A 1 92 ? -9.870 25.986 12.601 1.00 50.53 92 THR A C 1
ATOM 729 O O . THR A 1 92 ? -10.913 26.174 13.221 1.00 50.53 92 THR A O 1
ATOM 732 N N . LEU A 1 93 ? -8.880 25.243 13.122 1.00 42.06 93 LEU A N 1
ATOM 733 C CA . LEU A 1 93 ? -8.867 24.784 14.519 1.00 42.06 93 LEU A CA 1
ATOM 734 C C . LEU A 1 93 ? -8.125 25.783 15.430 1.00 42.06 93 LEU A C 1
ATOM 736 O O . LEU A 1 93 ? -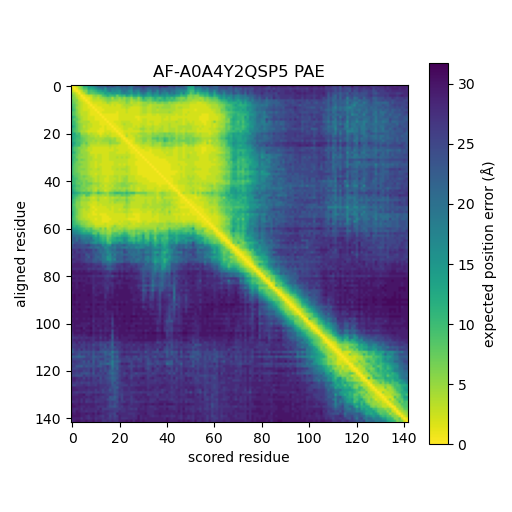7.065 26.281 15.042 1.00 42.06 93 LEU A O 1
ATOM 740 N N . PRO A 1 94 ? -8.624 26.061 16.652 1.00 47.56 94 PRO A N 1
ATOM 741 C CA . PRO A 1 94 ? -7.958 26.947 17.597 1.00 47.56 94 PRO A CA 1
ATOM 742 C C . PRO A 1 94 ? -6.730 26.279 18.230 1.00 47.56 94 PRO A C 1
ATOM 744 O O . PRO A 1 94 ? -6.769 25.134 18.685 1.00 47.56 94 PRO A O 1
ATOM 747 N N . HIS A 1 95 ? -5.652 27.059 18.273 1.00 47.38 95 HIS A N 1
ATOM 748 C CA . HIS A 1 95 ? -4.377 26.782 18.925 1.00 47.38 95 HIS A CA 1
ATOM 749 C C . HIS A 1 95 ? -4.587 26.511 20.422 1.00 47.38 95 HIS A C 1
ATOM 751 O O . HIS A 1 95 ? -5.068 27.379 21.150 1.00 47.38 95 HIS A O 1
ATOM 757 N N . GLN A 1 96 ? -4.247 25.308 20.884 1.00 48.09 96 GLN A N 1
ATOM 758 C CA . GLN A 1 96 ? -4.083 25.026 22.307 1.00 48.09 96 GLN A CA 1
ATOM 759 C C . GLN A 1 96 ? -2.586 24.933 22.586 1.00 48.09 96 GLN A C 1
ATOM 761 O O . GLN A 1 96 ? -1.935 23.960 22.210 1.00 48.09 96 GLN A O 1
ATOM 766 N N . ASP A 1 97 ? -2.057 25.973 23.226 1.00 47.25 97 ASP A N 1
ATOM 767 C CA . ASP A 1 97 ? -0.688 26.061 23.726 1.00 47.25 97 ASP A CA 1
ATOM 768 C C . ASP A 1 97 ? -0.460 25.055 24.864 1.00 47.25 97 ASP A C 1
ATOM 770 O O . ASP A 1 97 ? -0.502 25.384 26.051 1.00 47.25 97 ASP A O 1
ATOM 774 N N . ALA A 1 98 ? -0.212 23.796 24.508 1.00 44.03 98 ALA A N 1
ATOM 775 C CA . ALA A 1 98 ? 0.463 22.872 25.401 1.00 44.03 98 ALA A CA 1
ATOM 776 C C . ALA A 1 98 ? 1.952 23.235 25.389 1.00 44.03 98 ALA A C 1
ATOM 778 O O . ALA A 1 98 ? 2.687 22.886 24.469 1.00 44.03 98 ALA A O 1
ATOM 779 N N . SER A 1 99 ? 2.382 23.975 26.410 1.00 57.31 99 SER A N 1
ATOM 780 C CA . SER A 1 99 ? 3.791 24.247 26.694 1.00 57.31 99 SER A CA 1
ATOM 781 C C . SER A 1 99 ? 4.549 22.925 26.893 1.00 57.31 99 SER A C 1
ATOM 783 O O . SER A 1 99 ? 4.595 22.378 27.994 1.00 57.31 99 SER A O 1
ATOM 785 N N . SER A 1 100 ? 5.121 22.387 25.813 1.00 57.59 100 SER A N 1
ATOM 786 C CA . SER A 1 100 ? 6.097 21.298 25.837 1.00 57.59 100 SER A CA 1
ATOM 787 C C . SER A 1 100 ? 7.496 21.894 25.990 1.00 57.59 100 SER A C 1
ATOM 789 O O . SER A 1 100 ? 8.284 21.978 25.048 1.00 57.59 100 SER A O 1
ATOM 791 N N . SER A 1 101 ? 7.776 22.365 27.198 1.00 56.75 101 SER A N 1
ATOM 792 C CA . SER A 1 101 ? 9.127 22.647 27.671 1.00 56.75 101 SER A CA 1
ATOM 793 C C . SER A 1 101 ? 9.839 21.314 27.912 1.00 56.75 101 SER A C 1
ATOM 795 O O . SER A 1 101 ? 9.608 20.735 28.966 1.00 56.75 101 SER A O 1
ATOM 797 N N . ASP A 1 102 ? 10.603 20.818 26.924 1.00 51.16 102 ASP A N 1
ATOM 798 C CA . ASP A 1 102 ? 11.844 20.013 27.092 1.00 51.16 102 ASP A CA 1
ATOM 799 C C . ASP A 1 102 ? 12.384 19.420 25.762 1.00 51.16 102 ASP A C 1
ATOM 801 O O . ASP A 1 102 ? 12.784 18.260 25.684 1.00 51.16 102 ASP A O 1
ATOM 805 N N . PHE A 1 103 ? 12.463 20.214 24.688 1.00 43.59 103 PHE A N 1
ATOM 806 C CA . PHE A 1 103 ? 13.293 19.858 23.526 1.00 43.59 103 PHE A CA 1
ATOM 807 C C . PHE A 1 103 ? 14.216 21.018 23.173 1.00 43.59 103 PHE A C 1
ATOM 809 O O . PHE A 1 103 ? 13.925 21.837 22.308 1.00 43.59 103 PHE A O 1
ATOM 816 N N . SER A 1 104 ? 15.352 21.088 23.857 1.00 58.78 104 SER A N 1
ATOM 817 C CA . SER A 1 104 ? 16.505 21.839 23.374 1.00 58.78 104 SER A CA 1
ATOM 818 C C . SER A 1 104 ? 17.660 20.878 23.144 1.00 58.78 104 SER A C 1
ATOM 820 O O . SER A 1 104 ? 18.496 20.694 24.023 1.00 58.78 104 SER A O 1
ATOM 822 N N . VAL A 1 105 ? 17.690 20.290 21.950 1.00 49.25 105 VAL A N 1
ATOM 823 C CA . VAL A 1 105 ? 18.926 20.063 21.199 1.00 49.25 105 VAL A CA 1
ATOM 824 C C . VAL A 1 105 ? 18.577 20.314 19.734 1.00 49.25 105 VAL A C 1
ATOM 826 O O . VAL A 1 105 ? 17.901 19.512 19.096 1.00 49.25 105 VAL A O 1
ATOM 829 N N . ASP A 1 106 ? 18.991 21.471 19.231 1.00 56.97 106 ASP A N 1
ATOM 830 C CA . ASP A 1 106 ? 19.204 21.694 17.804 1.00 56.97 106 ASP A CA 1
ATOM 831 C C . ASP A 1 106 ? 20.389 20.806 17.393 1.00 56.97 106 ASP A C 1
ATOM 833 O O . ASP A 1 106 ? 21.541 21.227 17.440 1.00 56.97 106 ASP A O 1
ATOM 837 N N . GLU A 1 107 ? 20.132 19.523 17.131 1.00 63.22 107 GLU A N 1
ATOM 838 C CA . GLU A 1 107 ? 21.055 18.685 16.368 1.00 63.22 107 GLU A CA 1
ATOM 839 C C . GLU A 1 107 ? 20.354 18.325 15.066 1.00 63.22 107 GLU A C 1
ATOM 841 O O . GLU A 1 107 ? 19.422 17.517 15.024 1.00 63.22 107 GLU A O 1
ATOM 846 N N . GLU A 1 108 ? 20.791 18.985 13.999 1.00 61.72 108 GLU A N 1
ATOM 847 C CA . GLU A 1 108 ? 20.547 18.562 12.630 1.00 61.72 108 GLU A CA 1
ATOM 848 C C . GLU A 1 108 ? 20.822 17.049 12.528 1.00 61.72 108 GLU A C 1
ATOM 850 O O . GLU A 1 108 ? 21.905 16.618 12.929 1.00 61.72 108 GLU A O 1
ATOM 855 N N . PRO A 1 109 ? 19.882 16.216 12.035 1.00 64.19 109 PRO A N 1
ATOM 856 C CA . PRO A 1 109 ? 20.114 14.782 11.924 1.00 64.19 109 PRO A CA 1
ATOM 857 C C . PRO A 1 109 ? 21.379 14.542 11.105 1.00 64.19 109 PRO A C 1
ATOM 859 O O . PRO A 1 109 ? 21.401 14.853 9.914 1.00 64.19 109 PRO A O 1
ATOM 862 N N . GLN A 1 110 ? 22.432 14.021 11.738 1.00 65.19 110 GLN A N 1
ATOM 863 C CA . GLN A 1 110 ? 23.724 13.889 11.077 1.00 65.19 110 GLN A CA 1
ATOM 864 C C . GLN A 1 110 ? 23.562 12.990 9.837 1.00 65.19 110 GLN A C 1
ATOM 866 O O . GLN A 1 110 ? 23.193 11.817 9.972 1.00 65.19 110 GLN A O 1
ATOM 871 N N . PRO A 1 111 ? 23.794 13.500 8.613 1.00 60.69 111 PRO A N 1
ATOM 872 C CA . PRO A 1 111 ? 23.649 12.680 7.425 1.00 60.69 111 PRO A CA 1
ATOM 873 C C . PRO A 1 111 ? 24.729 11.598 7.434 1.00 60.69 111 PRO A C 1
ATOM 875 O O . PRO A 1 111 ? 25.911 11.880 7.644 1.00 60.69 111 PRO A O 1
ATOM 878 N N . PHE A 1 112 ? 24.318 10.355 7.184 1.00 58.28 112 PHE A N 1
ATOM 879 C CA . PHE A 1 112 ? 25.249 9.243 7.041 1.00 58.28 112 PHE A CA 1
ATOM 880 C C . PHE A 1 112 ? 26.218 9.507 5.885 1.00 58.28 112 PHE A C 1
ATOM 882 O O . PHE A 1 112 ? 25.825 9.880 4.776 1.00 58.28 112 PHE A O 1
ATOM 889 N N . SER A 1 113 ? 27.498 9.249 6.120 1.00 72.38 113 SER A N 1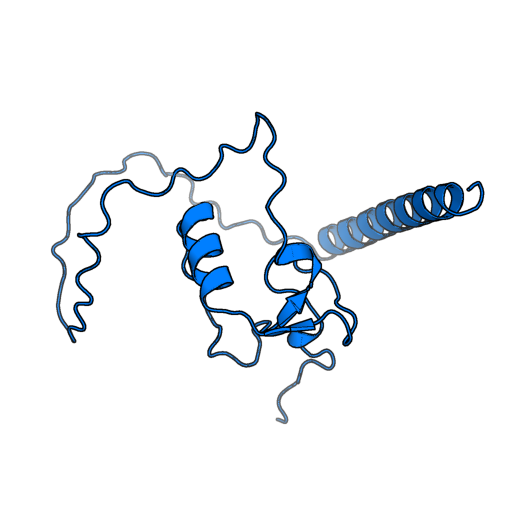
ATOM 890 C CA . SER A 1 113 ? 28.509 9.207 5.074 1.00 72.38 113 SER A CA 1
ATOM 891 C C . SER A 1 113 ? 28.268 8.022 4.133 1.00 72.38 113 SER A C 1
ATOM 893 O O . SER A 1 113 ? 27.761 6.963 4.514 1.00 72.38 113 SER A O 1
ATOM 895 N N . GLN A 1 114 ? 28.700 8.157 2.878 1.00 68.19 114 GLN A N 1
ATOM 896 C CA . GLN A 1 114 ? 28.605 7.078 1.891 1.00 68.19 114 GLN A CA 1
ATOM 897 C C . GLN A 1 114 ? 29.336 5.803 2.352 1.00 68.19 114 GLN A C 1
ATOM 899 O O . GLN A 1 114 ? 28.910 4.694 2.040 1.00 68.19 114 GLN A O 1
ATOM 904 N N . SER A 1 115 ? 30.407 5.943 3.136 1.00 73.31 115 SER A N 1
ATOM 905 C CA . SER A 1 115 ? 31.090 4.824 3.791 1.00 73.31 115 SER A CA 1
ATOM 906 C C . SER A 1 115 ? 30.213 4.097 4.808 1.00 73.31 115 SER A C 1
ATOM 908 O O . SER A 1 115 ? 30.243 2.871 4.843 1.00 73.31 115 SER A O 1
ATOM 910 N N . GLU A 1 116 ? 29.420 4.811 5.607 1.00 70.75 116 GLU A N 1
ATOM 911 C CA . GLU A 1 116 ? 28.517 4.202 6.592 1.00 70.75 116 GLU A CA 1
ATOM 912 C C . GLU A 1 116 ? 27.376 3.451 5.906 1.00 70.75 116 GLU A C 1
ATOM 914 O O . GLU A 1 116 ? 27.088 2.315 6.282 1.00 70.75 116 GLU A O 1
ATOM 919 N N . LEU A 1 117 ? 26.813 4.017 4.834 1.00 69.31 117 LEU A N 1
ATOM 920 C CA . LEU A 1 117 ? 25.824 3.327 4.000 1.00 69.31 117 LEU A CA 1
ATOM 921 C C . LEU A 1 117 ? 26.414 2.071 3.346 1.00 69.31 117 LEU A C 1
ATOM 923 O O . LEU A 1 117 ? 25.823 0.996 3.404 1.00 69.31 117 LEU A O 1
ATOM 927 N N . ASN A 1 118 ? 27.616 2.171 2.775 1.00 71.19 118 ASN A N 1
ATOM 928 C CA . ASN A 1 118 ? 28.286 1.031 2.148 1.00 71.19 118 ASN A CA 1
ATOM 929 C C . ASN A 1 118 ? 28.637 -0.071 3.162 1.00 71.19 118 ASN A C 1
ATOM 931 O O . ASN A 1 118 ? 28.563 -1.256 2.835 1.00 71.19 118 ASN A O 1
ATOM 935 N N . ASN A 1 119 ? 29.002 0.302 4.392 1.00 72.94 119 ASN A N 1
ATOM 936 C CA . ASN A 1 119 ? 29.257 -0.648 5.472 1.00 72.94 119 ASN A CA 1
ATOM 937 C C . ASN A 1 119 ? 27.968 -1.371 5.891 1.00 72.94 119 ASN A C 1
ATOM 939 O O . ASN A 1 119 ? 28.004 -2.588 6.053 1.00 72.94 119 ASN A O 1
ATOM 943 N N . GLN A 1 120 ? 26.837 -0.660 5.988 1.00 61.50 120 GLN A N 1
ATOM 944 C CA . GLN A 1 120 ? 25.534 -1.273 6.270 1.00 61.50 120 GLN A CA 1
ATOM 945 C C . GLN A 1 120 ? 25.095 -2.230 5.156 1.00 61.50 120 GLN A C 1
ATOM 947 O O . GLN A 1 120 ? 24.682 -3.346 5.450 1.00 61.50 120 GLN A O 1
ATOM 952 N N . VAL A 1 121 ? 25.242 -1.848 3.882 1.00 63.19 121 VAL A N 1
ATOM 953 C CA . VAL A 1 121 ? 24.903 -2.711 2.732 1.00 63.19 121 VAL A CA 1
ATOM 954 C C . VAL A 1 121 ? 25.764 -3.980 2.707 1.00 63.19 121 VAL A C 1
ATOM 956 O O . VAL A 1 121 ? 25.259 -5.063 2.408 1.00 63.19 121 VAL A O 1
ATOM 959 N N . ARG A 1 122 ? 27.053 -3.876 3.062 1.00 68.81 122 ARG A N 1
ATOM 960 C CA . ARG A 1 122 ? 27.954 -5.035 3.158 1.00 68.81 122 ARG A CA 1
ATOM 961 C C . ARG A 1 122 ? 27.580 -5.961 4.320 1.00 68.81 122 ARG A C 1
ATOM 963 O O . ARG A 1 122 ? 27.534 -7.170 4.126 1.00 68.81 122 ARG A O 1
ATOM 970 N N . ASP A 1 123 ? 27.258 -5.403 5.484 1.00 60.16 123 ASP A N 1
ATOM 971 C CA . ASP A 1 123 ? 26.866 -6.167 6.677 1.00 60.16 123 ASP A CA 1
ATOM 972 C C . ASP A 1 123 ? 25.487 -6.846 6.514 1.00 60.16 123 ASP A C 1
ATOM 974 O O . ASP A 1 123 ? 25.294 -7.997 6.911 1.00 60.16 123 ASP A O 1
ATOM 978 N N . LEU A 1 124 ? 24.537 -6.184 5.841 1.00 57.09 124 LEU A N 1
ATOM 979 C CA . LEU A 1 124 ? 23.255 -6.776 5.433 1.00 57.09 124 LEU A CA 1
ATOM 980 C C . LEU A 1 124 ? 23.447 -7.934 4.444 1.00 57.09 124 LEU A C 1
ATOM 982 O O . LEU A 1 124 ? 22.817 -8.979 4.608 1.00 57.09 124 LEU A O 1
ATOM 986 N N . GLY A 1 125 ? 24.350 -7.795 3.467 1.00 58.94 125 GLY A N 1
ATOM 987 C CA . GLY A 1 125 ? 24.659 -8.856 2.502 1.00 58.94 125 GLY A CA 1
ATOM 988 C C . GLY A 1 125 ? 25.227 -10.126 3.146 1.00 58.94 125 GLY A C 1
ATOM 989 O O . GLY A 1 125 ? 24.875 -11.237 2.746 1.00 58.94 125 GLY A O 1
ATOM 990 N N . GLU A 1 126 ? 26.055 -9.984 4.182 1.00 58.03 126 GLU A N 1
ATOM 991 C CA . GLU A 1 126 ? 26.615 -11.120 4.927 1.00 58.03 126 GLU A CA 1
ATOM 992 C C . GLU A 1 126 ? 25.567 -11.810 5.822 1.00 58.03 126 GLU A C 1
ATOM 994 O O . GLU A 1 126 ? 25.508 -13.046 5.894 1.00 58.03 126 GLU A O 1
ATOM 999 N N . LYS A 1 127 ? 24.682 -11.029 6.455 1.00 57.72 127 LYS A N 1
ATOM 1000 C CA . LYS A 1 127 ? 23.578 -11.540 7.286 1.00 57.72 127 LYS A CA 1
ATOM 1001 C C . LYS A 1 127 ? 22.517 -12.269 6.458 1.00 57.72 127 LYS A C 1
ATOM 1003 O O . LYS A 1 127 ? 22.080 -13.352 6.855 1.00 57.72 127 LYS A O 1
ATOM 1008 N N . GLU A 1 128 ? 22.160 -11.738 5.289 1.00 59.22 128 GLU A N 1
ATOM 1009 C CA . GLU A 1 128 ? 21.229 -12.387 4.360 1.00 59.22 128 GLU A CA 1
ATOM 1010 C C . GLU A 1 128 ? 21.788 -13.709 3.823 1.00 59.22 128 GLU A C 1
ATOM 1012 O O . GLU A 1 128 ? 21.111 -14.735 3.904 1.00 59.22 128 GLU A O 1
ATOM 1017 N N . LEU A 1 129 ? 23.040 -13.738 3.344 1.00 54.06 129 LEU A N 1
ATOM 1018 C CA . LEU A 1 129 ? 23.686 -14.970 2.863 1.00 54.06 129 LEU A CA 1
ATOM 1019 C C . LEU A 1 129 ? 23.695 -16.068 3.932 1.00 54.06 129 LEU A C 1
ATOM 1021 O O . LEU A 1 129 ? 23.396 -17.230 3.644 1.00 54.06 129 LEU A O 1
ATOM 1025 N N . THR A 1 130 ? 23.979 -15.699 5.180 1.00 56.06 130 THR A N 1
ATOM 1026 C CA . THR A 1 130 ? 23.983 -16.637 6.306 1.00 56.06 130 THR A CA 1
ATOM 1027 C C . THR A 1 130 ? 22.578 -17.180 6.584 1.00 56.06 130 THR A C 1
ATOM 1029 O O . THR A 1 130 ? 22.406 -18.389 6.769 1.00 56.06 130 THR A O 1
ATOM 1032 N N . GLN A 1 131 ? 21.552 -16.327 6.524 1.00 62.97 131 GLN A N 1
ATOM 1033 C CA . GLN A 1 131 ? 20.155 -16.727 6.696 1.00 62.97 131 GLN A CA 1
ATOM 1034 C C . GLN A 1 131 ? 19.656 -17.619 5.540 1.00 62.97 131 GLN A C 1
ATOM 1036 O O . GLN A 1 131 ? 18.984 -18.628 5.781 1.00 62.97 131 GLN A O 1
ATOM 1041 N N . PHE A 1 132 ? 20.039 -17.328 4.292 1.00 54.28 132 PHE A N 1
ATOM 1042 C CA . PHE A 1 132 ? 19.738 -18.166 3.126 1.00 54.28 132 PHE A CA 1
ATOM 1043 C C . PHE A 1 132 ? 20.400 -19.547 3.216 1.00 54.28 132 PHE A C 1
ATOM 1045 O O . PHE A 1 132 ? 19.749 -20.556 2.931 1.00 54.28 132 PHE A O 1
ATOM 1052 N N . LEU A 1 133 ? 21.654 -19.624 3.669 1.00 56.09 133 LEU A N 1
ATOM 1053 C CA . LEU A 1 133 ? 22.366 -20.891 3.868 1.00 56.09 133 LEU A CA 1
ATOM 1054 C C . LEU A 1 133 ? 21.760 -21.726 5.008 1.00 56.09 133 LEU A C 1
ATOM 1056 O O . LEU A 1 133 ? 21.618 -22.945 4.873 1.00 56.09 133 LEU A O 1
ATOM 1060 N N . GLN A 1 134 ? 21.337 -21.088 6.103 1.00 54.97 134 GLN A N 1
ATOM 1061 C CA . GLN A 1 134 ? 20.625 -21.758 7.199 1.00 54.97 134 GLN A CA 1
ATOM 1062 C C . GLN A 1 134 ? 19.252 -22.287 6.747 1.00 54.97 134 GLN A C 1
ATOM 1064 O O . GLN A 1 134 ? 18.906 -23.442 7.007 1.00 54.97 134 GLN A O 1
ATOM 1069 N N . ARG A 1 135 ? 18.497 -21.491 5.980 1.00 49.97 135 ARG A N 1
ATOM 1070 C CA . ARG A 1 135 ? 17.182 -21.866 5.428 1.00 49.97 135 ARG A CA 1
ATOM 1071 C C . ARG A 1 135 ? 17.263 -22.880 4.277 1.00 49.97 135 ARG A C 1
ATOM 1073 O O . ARG A 1 135 ? 16.280 -23.565 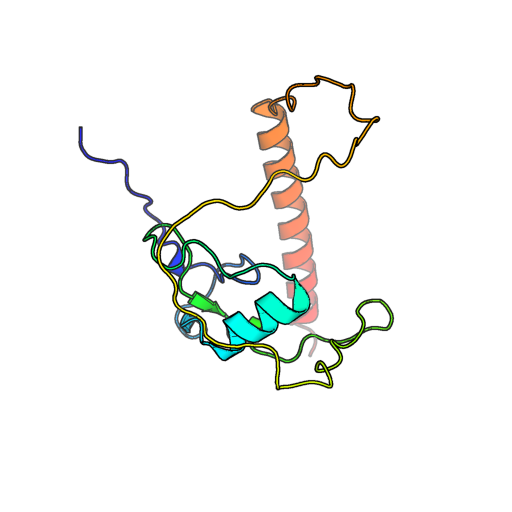3.985 1.00 49.97 135 ARG A O 1
ATOM 1080 N N . GLY A 1 136 ? 18.415 -22.987 3.615 1.00 48.81 136 GLY A N 1
ATOM 1081 C CA . GLY A 1 136 ? 18.718 -24.020 2.622 1.00 48.81 136 GLY A CA 1
ATOM 1082 C C . GLY A 1 136 ? 18.973 -25.389 3.257 1.00 48.81 136 GLY A C 1
ATOM 1083 O O . GLY A 1 136 ? 18.419 -26.384 2.797 1.00 48.81 136 GLY A O 1
ATOM 1084 N N . LYS A 1 137 ? 19.723 -25.442 4.367 1.00 50.09 137 LYS A N 1
ATOM 1085 C 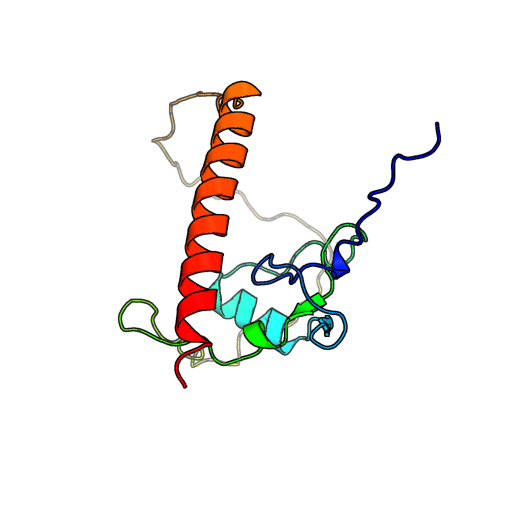CA . LYS A 1 137 ? 20.022 -26.696 5.087 1.00 50.09 137 LYS A CA 1
ATOM 1086 C C . LYS A 1 137 ? 18.785 -27.342 5.719 1.00 50.09 137 LYS A C 1
ATOM 1088 O O . LYS A 1 137 ? 18.666 -28.561 5.698 1.00 50.09 137 LYS A O 1
ATOM 1093 N N . SER A 1 138 ? 17.831 -26.546 6.206 1.00 48.16 138 SER A N 1
ATOM 1094 C CA . SER A 1 138 ? 16.588 -27.073 6.796 1.00 48.16 138 SER A CA 1
ATOM 1095 C C . SER A 1 138 ? 15.624 -27.697 5.777 1.00 48.16 138 SER A C 1
ATOM 1097 O O . SER A 1 138 ? 14.725 -28.427 6.178 1.00 48.16 138 SER A O 1
ATOM 1099 N N . ARG A 1 139 ? 15.776 -27.416 4.475 1.00 48.53 139 ARG A N 1
ATOM 1100 C CA . ARG A 1 139 ? 14.889 -27.928 3.412 1.00 48.53 139 ARG A CA 1
ATOM 1101 C C . ARG A 1 139 ? 15.395 -29.199 2.724 1.00 48.53 139 ARG A C 1
ATOM 1103 O O . ARG A 1 139 ? 14.726 -29.681 1.822 1.00 48.53 139 ARG A O 1
ATOM 1110 N N . PHE A 1 140 ? 16.547 -29.732 3.134 1.00 43.41 140 PHE A N 1
ATOM 1111 C CA . PHE A 1 140 ? 17.149 -30.933 2.535 1.00 43.41 140 PHE A CA 1
ATOM 1112 C C . PHE A 1 140 ? 17.137 -32.164 3.463 1.00 43.41 140 PHE A C 1
ATOM 1114 O O . PHE A 1 140 ? 17.732 -33.184 3.131 1.00 43.41 140 PHE A O 1
ATOM 1121 N N . LEU A 1 141 ? 16.470 -32.079 4.621 1.00 47.44 141 LEU A N 1
ATOM 1122 C CA . LEU A 1 141 ? 16.334 -33.177 5.591 1.00 47.44 141 LEU A CA 1
ATOM 1123 C C . LEU A 1 141 ? 14.882 -33.396 6.060 1.00 47.44 141 LEU A C 1
ATOM 1125 O O . LEU A 1 141 ? 14.657 -33.773 7.209 1.00 47.44 141 LEU A O 1
ATOM 1129 N N . GLN A 1 142 ? 13.896 -33.188 5.184 1.00 40.47 142 GLN A N 1
ATOM 1130 C CA . GLN A 1 142 ? 12.532 -33.666 5.423 1.00 40.47 142 GLN A CA 1
ATOM 1131 C C . GLN A 1 142 ? 11.942 -34.302 4.173 1.00 40.47 142 GLN A C 1
ATOM 1133 O O . GLN A 1 142 ? 12.123 -33.711 3.085 1.00 40.47 142 GLN A O 1
#

Solvent-accessible surface area (backbone atoms only — not comparable to full-atom values): 9556 Å² total; per-residue (Å²): 133,82,81,88,71,78,90,68,62,39,57,42,24,14,60,84,76,70,41,84,45,56,80,92,40,54,37,73,73,46,70,67,54,47,50,53,45,25,71,72,70,73,42,79,84,70,59,76,89,39,89,77,42,41,61,18,29,35,64,75,78,75,48,83,77,85,70,49,96,89,44,77,75,84,74,77,71,91,68,92,77,84,73,77,86,75,87,73,82,85,84,85,83,84,88,75,87,74,84,75,88,83,81,89,73,95,65,77,81,78,76,78,51,73,67,57,52,52,49,49,55,53,54,48,51,56,52,49,53,51,50,51,54,55,61,51,60,68,67,75,77,118

Radius of gyration: 21.81 Å; Cα contacts (8 Å, |Δi|>4): 77; chains: 1; bounding box: 52×61×47 Å

pLDDT: mean 70.16, std 16.86, range [40.47, 93.56]

Organism: Araneus ventricosus (NCBI:txid182803)